Protein AF-A0A536LAT4-F1 (afdb_monomer)

Mean predicted aligned error: 7.84 Å

pLDDT: mean 90.16, std 12.34, range [46.53, 98.38]

Nearest PDB structures (foldseek):
  5vi5-assembly1_D  TM=5.885E-01  e=3.685E+00  Mycolicibacterium smegmatis MC2 155

Secondary structure (DSSP, 8-state):
-------TTSHHHHHHHHHHHHHHHHHHHHHHHHHHHHHHHHHHHHHHHHHHHHHHHHHHHHHHTT-HHHHHHHHHHHHHHHHHHHHHHHHHHHH--

Structure (mmCIF, N/CA/C/O backbone):
data_AF-A0A536LAT4-F1
#
_entry.id   AF-A0A536LAT4-F1
#
loop_
_atom_site.group_PDB
_atom_site.id
_atom_site.type_symbol
_atom_site.label_atom_id
_atom_site.label_alt_id
_atom_site.label_comp_id
_atom_site.label_asym_id
_atom_site.label_entity_id
_atom_site.label_seq_id
_atom_site.pdbx_PDB_ins_code
_atom_site.Cartn_x
_atom_site.Cartn_y
_atom_site.Cartn_z
_atom_site.occupancy
_atom_site.B_iso_or_equiv
_atom_site.auth_seq_id
_atom_site.auth_comp_id
_atom_site.auth_asym_id
_atom_site.auth_atom_id
_atom_site.pdbx_PDB_model_num
ATOM 1 N N . MET A 1 1 ? -31.927 10.428 66.061 1.00 46.88 1 MET A N 1
ATOM 2 C CA . MET A 1 1 ? -30.686 10.241 65.281 1.00 46.88 1 MET A CA 1
ATOM 3 C C . MET A 1 1 ? -30.968 9.153 64.247 1.00 46.88 1 MET A C 1
ATOM 5 O O . MET A 1 1 ? -30.704 7.989 64.506 1.00 46.88 1 MET A O 1
ATOM 9 N N . SER A 1 2 ? -31.649 9.503 63.152 1.00 46.53 2 SER A N 1
ATOM 10 C CA . SER A 1 2 ? -32.059 8.537 62.124 1.00 46.53 2 SER A CA 1
ATOM 11 C C . SER A 1 2 ? -30.900 8.318 61.161 1.00 46.53 2 SER A C 1
ATOM 13 O O . SER A 1 2 ? -30.504 9.232 60.446 1.00 46.53 2 SER A O 1
ATOM 15 N N . THR A 1 3 ? -30.326 7.121 61.187 1.00 58.34 3 THR A N 1
ATOM 16 C CA . THR A 1 3 ? -29.366 6.640 60.194 1.00 58.34 3 THR A CA 1
ATOM 17 C C . THR A 1 3 ? -30.120 6.321 58.910 1.00 58.34 3 THR A C 1
ATOM 19 O O . THR A 1 3 ? -30.674 5.232 58.758 1.00 58.34 3 THR A O 1
ATOM 22 N N . GLU A 1 4 ? -30.187 7.289 58.003 1.00 57.62 4 GLU A N 1
ATOM 23 C CA . GLU A 1 4 ? -30.621 7.049 56.633 1.00 57.62 4 GLU A CA 1
ATOM 24 C C . GLU A 1 4 ? -29.513 6.256 55.930 1.00 57.62 4 GLU A C 1
ATOM 26 O O . GLU A 1 4 ? -28.411 6.752 55.701 1.00 57.62 4 GLU A O 1
ATOM 31 N N . ILE A 1 5 ? -29.770 4.969 55.695 1.00 64.38 5 ILE A N 1
ATOM 32 C CA . ILE A 1 5 ? -28.878 4.093 54.936 1.00 64.38 5 ILE A CA 1
ATOM 33 C C . 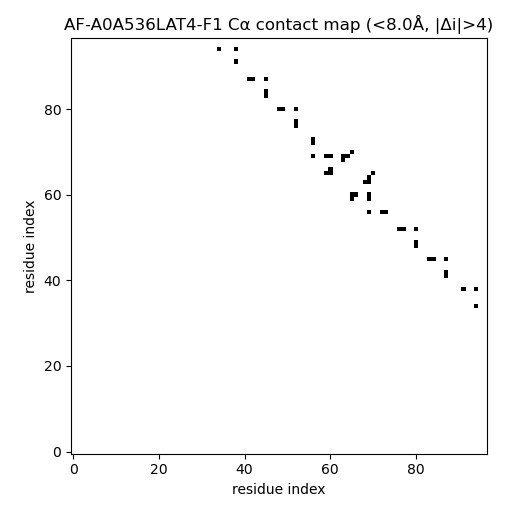ILE A 1 5 ? -29.019 4.512 53.466 1.00 64.38 5 ILE A C 1
ATOM 35 O O . ILE A 1 5 ? -30.123 4.404 52.926 1.00 64.38 5 ILE A O 1
ATOM 39 N N . PRO A 1 6 ? -27.948 4.996 52.807 1.00 65.81 6 PRO A N 1
ATOM 40 C CA . PRO A 1 6 ? -28.016 5.370 51.401 1.00 65.81 6 PRO A CA 1
ATOM 41 C C . PRO A 1 6 ? -28.384 4.137 50.559 1.00 65.81 6 PRO A C 1
ATOM 43 O O . PRO A 1 6 ? -27.996 3.022 50.907 1.00 65.81 6 PRO A O 1
ATOM 46 N N . PRO A 1 7 ? -29.136 4.279 49.458 1.00 60.22 7 PRO A N 1
ATOM 47 C CA . PRO A 1 7 ? -29.544 3.146 48.630 1.00 60.22 7 PRO A CA 1
ATOM 48 C C . PRO A 1 7 ? -28.336 2.527 47.892 1.00 60.22 7 PRO A C 1
ATOM 50 O O . PRO A 1 7 ? -28.049 2.866 46.751 1.00 60.22 7 PRO A O 1
ATOM 53 N N . ILE A 1 8 ? -27.630 1.577 48.521 1.00 61.06 8 ILE A N 1
ATOM 54 C CA . ILE A 1 8 ? -26.349 1.000 48.036 1.00 61.06 8 ILE A CA 1
ATOM 55 C C . ILE A 1 8 ? -26.508 0.027 46.838 1.00 61.06 8 ILE A C 1
ATOM 57 O O . ILE A 1 8 ? -25.550 -0.583 46.378 1.00 61.06 8 ILE A O 1
ATOM 61 N N . GLY A 1 9 ? -27.708 -0.169 46.293 1.00 59.41 9 GLY A N 1
ATOM 62 C CA . GLY A 1 9 ? -27.958 -1.289 45.371 1.00 59.41 9 GLY A CA 1
ATOM 63 C C . GLY A 1 9 ? -27.854 -0.981 43.876 1.00 59.41 9 GLY A C 1
ATOM 64 O O . GLY A 1 9 ? -27.553 -1.875 43.086 1.00 59.41 9 GLY A O 1
ATOM 65 N N . ARG A 1 10 ? -28.154 0.253 43.454 1.00 62.41 10 ARG A N 1
ATOM 66 C CA . ARG A 1 10 ? -28.442 0.542 42.036 1.00 62.41 10 ARG A CA 1
ATOM 67 C C . ARG A 1 10 ? -27.234 1.109 41.286 1.00 62.41 10 ARG A C 1
ATOM 69 O O . ARG A 1 10 ? -26.955 0.660 40.176 1.00 62.41 10 ARG A O 1
ATOM 76 N N . ASP A 1 11 ? -26.472 1.985 41.938 1.00 67.50 11 ASP A N 1
ATOM 77 C CA . ASP A 1 11 ? -25.382 2.738 41.306 1.00 67.50 11 ASP A CA 1
ATOM 78 C C . ASP A 1 11 ? -24.095 1.911 41.155 1.00 67.50 11 ASP A C 1
ATOM 80 O O . ASP A 1 11 ? -23.411 1.991 40.133 1.00 67.50 11 ASP A O 1
ATOM 84 N N . ALA A 1 12 ? -23.802 1.037 42.125 1.00 74.38 12 ALA A N 1
ATOM 85 C CA . ALA A 1 12 ? -22.667 0.112 42.061 1.00 74.38 12 ALA A CA 1
ATOM 86 C C . ALA A 1 12 ? -22.834 -0.921 40.931 1.00 74.38 12 ALA A C 1
ATOM 88 O O . ALA A 1 12 ? -21.892 -1.212 40.193 1.00 74.38 12 ALA A O 1
ATOM 89 N N . GLY A 1 13 ? -24.059 -1.428 40.742 1.00 82.81 13 GLY A N 1
ATOM 90 C CA . GLY A 1 13 ? -24.393 -2.333 39.642 1.00 82.81 1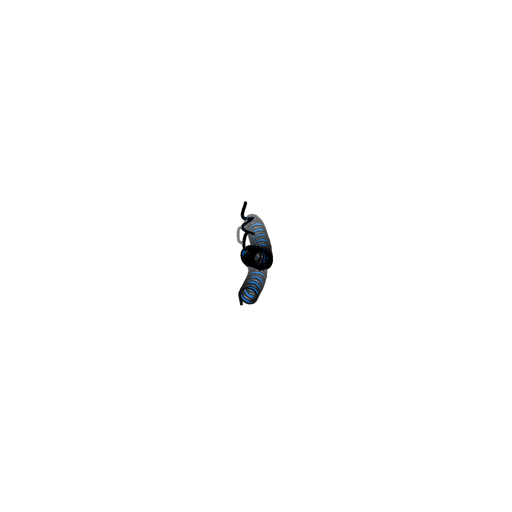3 GLY A CA 1
ATOM 91 C C . GLY A 1 13 ? -24.323 -1.655 38.270 1.00 82.81 13 GLY A C 1
ATOM 92 O O . GLY A 1 13 ? -23.836 -2.261 37.315 1.00 82.81 13 GLY A O 1
ATOM 93 N N . SER A 1 14 ? -24.757 -0.394 38.152 1.00 86.56 14 SER A N 1
AT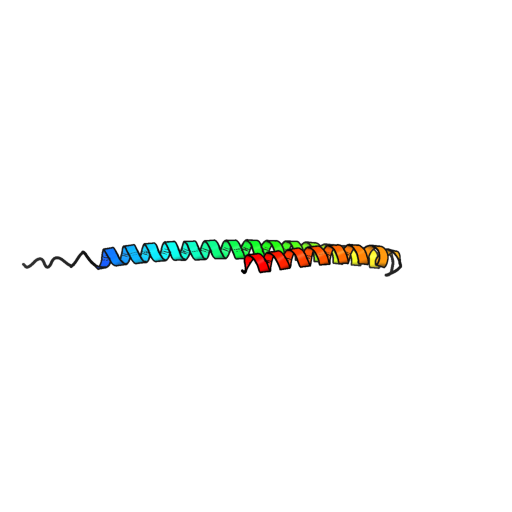OM 94 C CA . SER A 1 14 ? -24.594 0.374 36.910 1.00 86.56 14 SER A CA 1
ATOM 95 C C . SER A 1 14 ? -23.138 0.731 36.621 1.00 86.56 14 SER A C 1
ATOM 97 O O . SER A 1 14 ? -22.720 0.633 35.470 1.00 86.56 14 SER A O 1
ATOM 99 N N . ALA A 1 15 ? -22.351 1.077 37.644 1.00 87.25 15 ALA A N 1
ATOM 100 C CA . ALA A 1 15 ? -20.929 1.378 37.496 1.00 87.25 15 ALA A CA 1
ATOM 101 C C . ALA A 1 15 ? -20.144 0.154 36.998 1.00 87.25 15 ALA A C 1
ATOM 103 O O . ALA A 1 15 ? -19.371 0.268 36.048 1.00 87.25 15 ALA A O 1
ATOM 104 N N . ALA A 1 16 ? -20.413 -1.032 37.555 1.00 89.88 16 ALA A N 1
ATOM 105 C CA . ALA A 1 16 ? -19.796 -2.278 37.099 1.00 89.88 16 ALA A CA 1
ATOM 106 C C . ALA A 1 16 ? -20.157 -2.614 35.637 1.00 89.88 16 ALA A C 1
ATOM 108 O O . ALA A 1 16 ? -19.290 -2.993 34.852 1.00 89.88 16 ALA A O 1
ATOM 109 N N . ARG A 1 17 ? -21.424 -2.425 35.237 1.00 92.38 17 ARG A N 1
ATOM 110 C CA . ARG A 1 17 ? -21.868 -2.628 33.843 1.00 92.38 17 ARG A CA 1
ATOM 111 C C . ARG A 1 17 ? -21.215 -1.642 32.875 1.00 92.38 17 ARG A C 1
ATOM 113 O O . ARG A 1 17 ? -20.803 -2.045 31.793 1.00 92.38 17 ARG A O 1
ATOM 120 N N . LEU A 1 18 ? -21.094 -0.372 33.263 1.00 93.00 18 LEU A N 1
ATOM 121 C CA . LEU A 1 18 ? -20.397 0.653 32.479 1.00 93.00 18 LEU A CA 1
ATOM 122 C C . LEU A 1 18 ? -18.913 0.325 32.310 1.00 93.00 18 LEU A C 1
ATOM 124 O O . LEU A 1 18 ? -18.372 0.504 31.223 1.00 93.00 18 LEU A O 1
ATOM 128 N N . GLN A 1 19 ? -18.266 -0.194 33.353 1.00 94.38 19 GLN A N 1
ATOM 129 C CA . GLN A 1 19 ? -16.877 -0.630 33.278 1.00 94.38 19 GLN A CA 1
ATOM 130 C C . GLN A 1 19 ? -16.706 -1.816 32.322 1.00 94.38 19 GLN A C 1
ATOM 132 O O . GLN A 1 19 ? -15.797 -1.786 31.499 1.00 94.38 19 GLN A O 1
ATOM 137 N N . ILE A 1 20 ? -17.595 -2.814 32.379 1.00 93.00 20 ILE A N 1
ATOM 138 C CA . ILE A 1 20 ? -17.579 -3.948 31.442 1.00 93.00 20 ILE A CA 1
ATOM 139 C C . ILE A 1 20 ? -17.759 -3.456 30.000 1.00 93.00 20 ILE A C 1
ATOM 141 O O . ILE A 1 20 ? -16.935 -3.779 29.149 1.00 93.00 20 ILE A O 1
ATOM 145 N N . LEU A 1 21 ? -18.762 -2.608 29.738 1.00 95.12 21 LEU A N 1
ATOM 146 C CA . LEU A 1 21 ? -18.980 -2.015 28.413 1.00 95.12 21 LEU A CA 1
ATOM 147 C C . LEU A 1 21 ? -17.768 -1.211 27.936 1.00 95.12 21 LEU A C 1
ATOM 149 O O . LEU A 1 21 ? -17.412 -1.278 26.763 1.00 95.12 21 LEU A O 1
ATOM 153 N N . ALA A 1 22 ? -17.117 -0.465 28.830 1.00 95.94 22 ALA A N 1
ATOM 154 C CA . ALA A 1 22 ? -15.893 0.247 28.499 1.00 95.94 22 ALA A CA 1
ATOM 155 C C . ALA A 1 22 ? -14.776 -0.735 28.123 1.00 95.94 22 ALA A C 1
ATOM 157 O O . ALA A 1 22 ? -14.140 -0.552 27.089 1.00 95.94 22 ALA A O 1
ATOM 158 N N . THR A 1 23 ? -14.547 -1.796 28.902 1.00 96.00 23 THR A N 1
ATOM 159 C CA . THR A 1 23 ? -13.530 -2.815 28.593 1.00 96.00 23 THR A CA 1
ATOM 160 C C . THR A 1 23 ? -13.813 -3.520 27.265 1.00 96.00 23 THR A C 1
ATOM 162 O O . THR A 1 23 ? -12.901 -3.660 26.449 1.00 96.00 23 THR A O 1
ATOM 165 N N . GLU A 1 24 ? -15.066 -3.893 26.999 1.00 96.25 24 GLU A N 1
ATOM 166 C CA . GLU A 1 24 ? -15.485 -4.450 25.709 1.00 96.25 24 GLU A CA 1
ATOM 167 C C . GLU A 1 24 ? -15.242 -3.451 24.573 1.00 96.25 24 GLU A C 1
ATOM 169 O O 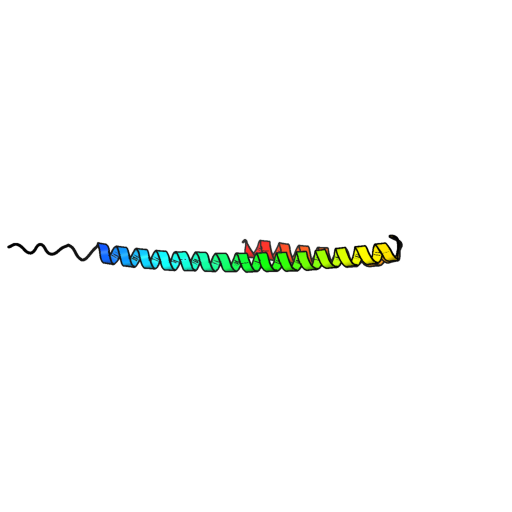. GLU A 1 24 ? -14.643 -3.801 23.556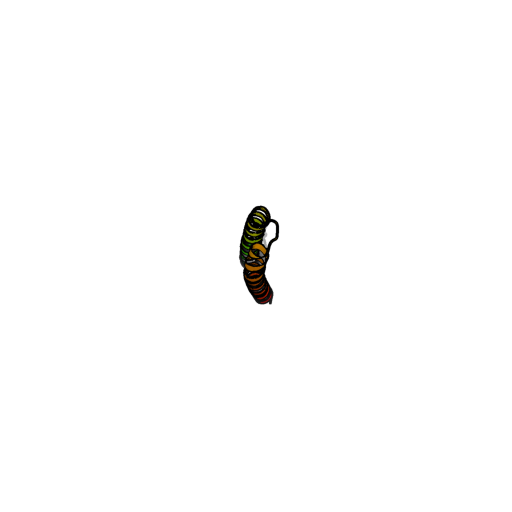 1.00 96.25 24 GLU A O 1
ATOM 174 N N . HIS A 1 25 ? -15.612 -2.184 24.765 1.00 97.31 25 HIS A N 1
ATOM 175 C CA . HIS A 1 25 ? -15.393 -1.131 23.780 1.00 97.31 25 HIS A CA 1
ATOM 176 C C . HIS A 1 25 ? -13.907 -0.952 23.448 1.00 97.31 25 HIS A C 1
ATOM 178 O O . HIS A 1 25 ? -13.535 -0.926 22.273 1.00 97.31 25 HIS A O 1
ATOM 184 N N . TRP A 1 26 ? -13.041 -0.908 24.462 1.00 96.25 26 TRP A N 1
ATOM 185 C CA . TRP A 1 26 ? -11.592 -0.847 24.267 1.00 96.25 26 TRP A CA 1
ATOM 186 C C . TRP A 1 26 ? -11.057 -2.096 23.567 1.00 96.25 26 TRP A C 1
ATOM 188 O O . TRP A 1 26 ? -10.197 -1.975 22.696 1.00 96.25 26 TRP A O 1
ATOM 198 N N . SER A 1 27 ? -11.590 -3.279 23.879 1.00 95.50 27 SER A N 1
ATOM 199 C CA . SER A 1 27 ? -11.192 -4.520 23.204 1.00 95.50 27 SER A CA 1
ATOM 200 C C . SER A 1 27 ? -11.563 -4.519 21.712 1.00 95.50 27 SER A C 1
ATOM 202 O O . SER A 1 27 ? -10.758 -4.929 20.869 1.00 95.50 27 SER A O 1
ATOM 204 N N . LEU A 1 28 ? -12.729 -3.966 21.354 1.00 96.12 28 LEU A N 1
ATOM 205 C CA . LEU A 1 28 ? -13.165 -3.810 19.963 1.00 96.12 28 LEU A CA 1
ATOM 206 C C . LEU A 1 28 ? -12.326 -2.764 19.222 1.00 96.12 28 LEU A C 1
ATOM 208 O O . LEU A 1 28 ? -11.896 -3.009 18.092 1.00 96.12 28 LEU A O 1
ATOM 212 N N . LEU A 1 29 ? -12.051 -1.621 19.859 1.00 96.81 29 LEU A N 1
ATOM 213 C CA . LEU A 1 29 ? -11.162 -0.595 19.308 1.00 96.81 29 LEU A CA 1
ATOM 214 C C . LEU A 1 29 ? -9.754 -1.146 19.062 1.00 96.81 29 LEU A C 1
ATOM 216 O O . LEU A 1 29 ? -9.197 -0.922 17.987 1.00 96.81 29 LEU A O 1
ATOM 220 N N . ALA A 1 30 ? -9.206 -1.906 20.013 1.00 96.19 30 ALA A N 1
ATOM 221 C CA . ALA A 1 30 ? -7.899 -2.540 19.880 1.00 96.19 30 ALA A CA 1
ATOM 222 C C . ALA A 1 30 ? -7.874 -3.531 18.706 1.00 96.19 30 ALA A C 1
ATOM 224 O O . ALA A 1 30 ? -6.979 -3.472 17.863 1.00 96.19 30 ALA A O 1
ATOM 225 N N . THR A 1 31 ? -8.894 -4.385 18.588 1.00 94.56 31 THR A N 1
ATOM 226 C CA . THR A 1 31 ? -9.001 -5.362 17.490 1.00 94.56 31 THR A CA 1
ATOM 227 C C . THR A 1 31 ? -9.090 -4.674 16.122 1.00 94.56 31 THR A C 1
ATOM 229 O O . THR A 1 31 ? -8.414 -5.062 15.163 1.00 94.56 31 THR A O 1
ATOM 232 N N . ARG A 1 32 ? -9.872 -3.593 16.028 1.00 94.44 32 ARG A N 1
ATOM 233 C CA . ARG A 1 32 ? -9.961 -2.771 14.815 1.00 94.44 32 ARG A CA 1
ATOM 234 C C . ARG A 1 32 ? -8.619 -2.107 14.480 1.00 94.44 32 ARG A C 1
ATOM 236 O O . ARG A 1 32 ? -8.217 -2.119 13.319 1.00 94.44 32 ARG A O 1
ATOM 243 N N . ALA A 1 33 ? -7.909 -1.565 15.470 1.00 95.38 33 ALA A N 1
ATOM 244 C CA . ALA A 1 33 ? -6.598 -0.945 15.268 1.00 95.38 33 ALA A CA 1
ATOM 245 C C . ALA A 1 33 ? -5.548 -1.942 14.741 1.00 95.38 33 ALA A C 1
ATOM 247 O O . ALA A 1 33 ? -4.777 -1.595 13.848 1.00 95.38 33 ALA A O 1
ATOM 248 N N . LEU A 1 34 ? -5.556 -3.192 15.219 1.00 95.00 34 LEU A N 1
ATOM 249 C CA . LEU A 1 34 ? -4.676 -4.251 14.703 1.00 95.00 34 LEU A CA 1
ATOM 250 C C . LEU A 1 34 ? -4.917 -4.529 13.214 1.00 95.00 34 LEU A C 1
ATOM 252 O O . LEU A 1 34 ? -3.965 -4.659 12.447 1.00 95.00 34 LEU A O 1
ATOM 256 N N . THR A 1 35 ? -6.182 -4.548 12.793 1.00 92.56 35 THR A N 1
ATOM 257 C CA . THR A 1 35 ? -6.549 -4.756 11.383 1.00 92.56 35 THR A CA 1
ATOM 258 C C . THR A 1 35 ? -6.035 -3.614 10.500 1.00 92.56 35 THR A C 1
ATOM 260 O O . THR A 1 35 ? -5.480 -3.859 9.428 1.00 92.56 35 THR A O 1
ATOM 263 N N . TYR A 1 36 ? -6.152 -2.364 10.964 1.00 94.00 36 TYR A N 1
ATOM 264 C CA . TYR A 1 36 ? -5.601 -1.207 10.253 1.00 94.00 36 TYR A CA 1
ATOM 265 C C . TYR A 1 36 ? -4.074 -1.231 10.176 1.00 94.00 36 TYR A C 1
ATOM 267 O O . TYR A 1 36 ? -3.521 -0.945 9.116 1.00 94.00 36 TYR A O 1
ATOM 275 N N . ASN A 1 37 ? -3.388 -1.598 11.258 1.00 95.31 37 ASN A N 1
ATOM 276 C CA . ASN A 1 37 ? -1.927 -1.693 11.258 1.00 95.31 37 ASN A CA 1
ATOM 277 C C . ASN A 1 37 ? -1.422 -2.739 10.260 1.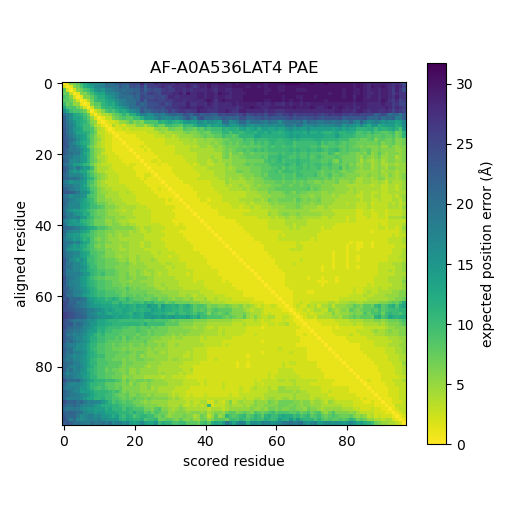00 95.31 37 ASN A C 1
ATOM 279 O O . ASN A 1 37 ? -0.471 -2.478 9.524 1.00 95.31 37 ASN A O 1
ATOM 283 N N . GLU A 1 38 ? -2.087 -3.890 10.182 1.00 93.81 38 GLU A N 1
ATOM 284 C CA . GLU A 1 38 ? -1.759 -4.936 9.213 1.00 93.81 38 GLU A CA 1
ATOM 285 C C . GLU A 1 38 ? -1.955 -4.452 7.766 1.00 93.81 38 GLU A C 1
ATOM 287 O O . GLU A 1 38 ? -1.101 -4.661 6.900 1.00 93.81 38 GLU A O 1
ATOM 292 N N . ALA A 1 39 ? -3.064 -3.754 7.503 1.00 94.12 39 ALA A N 1
ATOM 293 C CA . ALA A 1 39 ? -3.347 -3.153 6.205 1.00 94.12 39 ALA A CA 1
ATOM 294 C C . ALA A 1 39 ? -2.283 -2.113 5.809 1.00 94.12 39 ALA A C 1
ATOM 296 O O . ALA A 1 39 ? -1.732 -2.181 4.708 1.00 94.12 39 ALA A O 1
ATOM 297 N N . LEU A 1 40 ? -1.955 -1.187 6.714 1.00 95.69 40 LEU A N 1
ATOM 298 C CA . LEU A 1 40 ? -0.948 -0.152 6.478 1.00 95.69 40 LEU A CA 1
ATOM 299 C C . LEU A 1 40 ? 0.442 -0.752 6.260 1.00 95.69 40 LEU A C 1
ATOM 301 O O . LEU A 1 40 ? 1.125 -0.349 5.324 1.00 95.69 40 LEU A O 1
ATOM 305 N N . SER A 1 41 ? 0.832 -1.758 7.047 1.00 96.44 41 SER A N 1
ATOM 306 C CA . SER A 1 41 ? 2.114 -2.452 6.880 1.00 96.44 41 SER A CA 1
ATOM 307 C C . SER A 1 41 ? 2.260 -3.047 5.475 1.00 96.44 41 SER A C 1
ATOM 309 O O . SER A 1 41 ? 3.275 -2.839 4.807 1.00 96.44 41 SER A O 1
ATOM 311 N N . ARG A 1 42 ? 1.212 -3.709 4.968 1.00 94.88 42 ARG A N 1
ATOM 312 C CA . ARG A 1 42 ? 1.200 -4.281 3.610 1.00 94.88 42 ARG A CA 1
ATOM 313 C C . ARG A 1 42 ? 1.312 -3.213 2.526 1.00 94.88 42 ARG A C 1
ATOM 315 O O . ARG A 1 42 ? 2.066 -3.399 1.571 1.00 94.88 42 ARG A O 1
ATOM 322 N N . VAL A 1 43 ? 0.606 -2.092 2.686 1.00 96.88 43 VAL A N 1
ATOM 323 C CA . VAL A 1 43 ? 0.719 -0.942 1.774 1.00 96.88 43 VAL A CA 1
ATOM 324 C C . VAL A 1 43 ? 2.141 -0.386 1.787 1.00 96.88 43 VAL A C 1
ATOM 326 O O . VAL A 1 43 ? 2.712 -0.173 0.720 1.00 96.88 43 VAL A O 1
ATOM 329 N N . THR A 1 44 ? 2.742 -0.201 2.964 1.00 97.50 44 THR A N 1
ATOM 330 C CA . THR A 1 44 ? 4.122 0.282 3.086 1.00 97.50 44 THR A CA 1
ATOM 331 C C . THR A 1 44 ? 5.102 -0.649 2.381 1.00 97.50 44 THR A C 1
ATOM 333 O O . THR A 1 44 ? 5.916 -0.169 1.598 1.00 97.50 44 THR A O 1
ATOM 336 N N . ILE A 1 45 ? 4.989 -1.967 2.578 1.00 96.62 45 ILE A N 1
ATOM 337 C CA . ILE A 1 45 ? 5.839 -2.955 1.895 1.00 96.62 45 ILE A CA 1
ATOM 338 C C . ILE A 1 45 ? 5.703 -2.833 0.371 1.00 96.62 45 ILE A C 1
ATOM 340 O O . ILE A 1 45 ? 6.715 -2.780 -0.329 1.00 96.62 45 ILE A O 1
ATOM 344 N N . PHE A 1 46 ? 4.477 -2.737 -0.152 1.00 97.38 46 PHE A N 1
ATOM 345 C CA . PHE A 1 46 ? 4.254 -2.539 -1.586 1.00 97.38 46 PHE A CA 1
ATOM 346 C C . PHE A 1 46 ? 4.900 -1.244 -2.099 1.00 97.38 46 PHE A C 1
ATOM 348 O O . PHE A 1 46 ? 5.605 -1.274 -3.108 1.00 97.38 46 PHE A O 1
ATOM 355 N N . LEU A 1 47 ? 4.715 -0.123 -1.396 1.00 97.81 47 LEU A N 1
ATOM 356 C CA . LEU A 1 47 ? 5.309 1.161 -1.777 1.00 97.81 47 LEU A CA 1
ATOM 357 C C . LEU A 1 47 ? 6.842 1.129 -1.725 1.00 97.81 47 LEU A C 1
ATOM 359 O O . LEU A 1 47 ? 7.489 1.724 -2.587 1.00 97.81 47 LEU A O 1
ATOM 363 N N . SER A 1 48 ? 7.436 0.404 -0.775 1.00 98.19 48 SER A N 1
ATOM 364 C CA . SER A 1 48 ? 8.885 0.184 -0.727 1.00 98.19 48 SER A CA 1
ATOM 365 C C . SER A 1 48 ? 9.385 -0.616 -1.932 1.00 98.19 48 SER A C 1
ATOM 367 O O . SER A 1 48 ? 10.384 -0.229 -2.537 1.00 98.19 48 SER A O 1
ATOM 369 N N . ILE A 1 49 ? 8.680 -1.686 -2.321 1.00 97.75 49 ILE A N 1
ATOM 370 C CA . ILE A 1 49 ? 9.014 -2.483 -3.514 1.00 97.75 49 ILE A CA 1
ATOM 371 C C . ILE A 1 49 ? 8.891 -1.630 -4.782 1.00 97.75 49 ILE A C 1
ATOM 373 O O . ILE A 1 49 ? 9.817 -1.606 -5.591 1.00 97.75 49 ILE A O 1
ATOM 377 N N . LEU A 1 50 ? 7.781 -0.901 -4.940 1.00 98.00 50 LEU A N 1
ATOM 378 C CA . LEU A 1 50 ? 7.550 0.002 -6.070 1.00 98.00 50 LEU A CA 1
ATOM 379 C C . LEU A 1 50 ? 8.656 1.060 -6.163 1.00 98.00 50 LEU A C 1
ATOM 381 O O . LEU A 1 50 ? 9.222 1.261 -7.234 1.00 98.00 50 LEU A O 1
ATOM 385 N N . SER A 1 51 ? 8.995 1.698 -5.043 1.00 98.38 51 SER A N 1
ATOM 386 C CA . SER A 1 51 ? 10.071 2.689 -4.981 1.00 98.38 51 SER A CA 1
ATOM 387 C C . SER A 1 51 ? 11.414 2.085 -5.400 1.00 98.38 51 SER A C 1
ATOM 389 O O . SER A 1 51 ? 12.072 2.610 -6.297 1.00 98.38 51 SER A O 1
ATOM 391 N N . GLY A 1 52 ? 11.789 0.932 -4.837 1.00 98.12 52 GLY A N 1
ATOM 392 C CA . GLY A 1 52 ? 13.022 0.232 -5.203 1.00 98.12 52 GLY A CA 1
ATOM 393 C C . GLY A 1 52 ? 13.077 -0.151 -6.684 1.00 98.12 52 GLY A C 1
ATOM 394 O O . GLY A 1 52 ? 14.108 0.042 -7.328 1.00 98.12 52 GLY A O 1
ATOM 395 N N . ALA A 1 53 ? 11.962 -0.622 -7.248 1.00 97.81 53 ALA A N 1
ATOM 396 C CA . ALA A 1 53 ? 11.862 -0.940 -8.669 1.00 97.81 53 ALA A CA 1
ATOM 397 C C . ALA A 1 53 ? 12.059 0.305 -9.547 1.00 97.81 53 ALA A C 1
ATOM 399 O O . ALA A 1 53 ? 12.831 0.256 -10.502 1.00 97.81 53 ALA A O 1
ATOM 400 N N . LEU A 1 54 ? 11.423 1.432 -9.210 1.00 97.62 54 LEU A N 1
ATOM 401 C CA . LEU A 1 54 ? 11.590 2.687 -9.950 1.00 97.62 54 LEU A CA 1
ATOM 402 C C . LEU A 1 54 ? 13.022 3.224 -9.859 1.00 97.62 54 LEU A C 1
ATOM 404 O O . LEU A 1 54 ? 13.568 3.659 -10.870 1.00 97.62 54 LEU A O 1
ATOM 408 N N . ILE A 1 55 ? 13.650 3.145 -8.683 1.00 98.12 55 ILE A N 1
ATOM 409 C CA . ILE A 1 55 ? 15.055 3.531 -8.498 1.00 98.12 55 ILE A CA 1
ATOM 410 C C . ILE A 1 55 ? 15.963 2.652 -9.368 1.00 98.12 55 ILE A C 1
ATOM 412 O O . ILE A 1 55 ? 16.797 3.175 -10.104 1.00 98.12 55 ILE A O 1
ATOM 416 N N . ALA A 1 56 ? 15.778 1.330 -9.346 1.00 97.50 56 ALA A N 1
ATOM 417 C CA . ALA A 1 56 ? 16.552 0.410 -10.178 1.00 97.50 56 ALA A CA 1
ATOM 418 C C . ALA A 1 56 ? 16.371 0.702 -11.678 1.00 97.50 56 ALA A C 1
ATOM 420 O O . ALA A 1 56 ? 17.352 0.762 -12.418 1.00 97.50 56 ALA A O 1
ATOM 421 N N . LEU A 1 57 ? 15.136 0.953 -12.124 1.00 97.38 57 LEU A N 1
ATOM 422 C CA . LEU A 1 57 ? 14.856 1.325 -13.512 1.00 97.38 57 LEU A CA 1
ATOM 423 C C . LEU A 1 57 ? 15.486 2.667 -13.894 1.00 97.38 57 LEU A C 1
ATOM 425 O O . LEU A 1 57 ? 16.004 2.786 -15.001 1.00 97.38 57 LEU A O 1
ATOM 429 N N . ALA A 1 58 ? 15.507 3.650 -12.994 1.00 97.00 58 ALA A N 1
ATOM 430 C CA . ALA A 1 58 ? 16.179 4.926 -13.229 1.00 97.00 58 ALA A CA 1
ATOM 431 C C . ALA A 1 58 ? 17.702 4.764 -13.380 1.00 97.00 58 ALA A C 1
ATOM 433 O O . ALA A 1 58 ? 18.317 5.465 -14.184 1.00 97.00 58 ALA A O 1
ATOM 434 N N . LEU A 1 59 ? 18.324 3.838 -12.641 1.00 97.19 59 LEU A N 1
ATOM 435 C CA . LEU A 1 59 ? 19.749 3.519 -12.795 1.00 97.19 59 LEU A CA 1
ATOM 436 C C . LEU A 1 59 ? 20.033 2.832 -14.136 1.00 97.19 59 LEU A C 1
ATOM 438 O O . LEU A 1 59 ? 20.969 3.211 -14.838 1.00 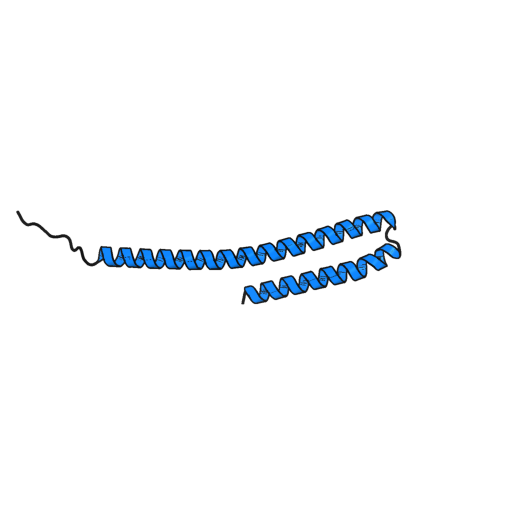97.19 59 LEU A O 1
ATOM 442 N N . VAL A 1 60 ? 19.197 1.868 -14.527 1.00 96.44 60 VAL A N 1
ATOM 443 C CA . VAL A 1 60 ? 19.303 1.200 -15.835 1.00 96.44 60 VAL A CA 1
ATOM 444 C C . VAL A 1 60 ? 19.105 2.199 -16.976 1.00 96.44 60 VAL A C 1
ATOM 446 O O . VAL A 1 60 ? 19.867 2.187 -17.939 1.00 96.44 60 VAL A O 1
ATOM 449 N N . ALA A 1 61 ? 18.125 3.097 -16.856 1.00 96.12 61 ALA A N 1
ATOM 450 C CA . ALA A 1 61 ? 17.861 4.134 -17.847 1.00 96.12 61 ALA A CA 1
ATOM 451 C C . ALA A 1 61 ? 19.054 5.079 -18.039 1.00 96.12 61 ALA A C 1
ATOM 453 O O . ALA A 1 61 ? 19.345 5.454 -19.170 1.00 96.12 61 ALA A O 1
ATOM 454 N N . GLN A 1 62 ? 19.757 5.435 -16.959 1.00 96.12 62 GLN A N 1
ATOM 455 C CA . GLN A 1 62 ? 20.976 6.247 -17.032 1.00 96.12 62 GLN A CA 1
ATOM 456 C C . GLN A 1 62 ? 22.125 5.512 -17.731 1.00 96.12 62 GLN A C 1
ATOM 458 O O . GLN A 1 62 ? 22.866 6.132 -18.486 1.00 96.12 62 GLN A O 1
ATOM 463 N N . ALA A 1 63 ? 22.270 4.203 -17.514 1.00 94.50 63 ALA A N 1
ATOM 464 C CA . ALA A 1 63 ? 23.319 3.413 -18.158 1.00 94.50 63 ALA A CA 1
ATOM 465 C C . ALA A 1 63 ? 23.051 3.204 -19.660 1.00 94.50 63 ALA A C 1
ATOM 467 O O . ALA A 1 63 ? 23.939 3.398 -20.488 1.00 94.50 63 ALA A O 1
ATOM 468 N N . ASP A 1 64 ? 21.817 2.843 -20.014 1.00 94.69 64 ASP A N 1
ATOM 469 C CA . ASP A 1 64 ? 21.426 2.463 -21.379 1.00 94.69 64 ASP A CA 1
ATOM 470 C C . ASP A 1 64 ? 20.832 3.625 -22.195 1.00 94.69 64 ASP A C 1
ATOM 472 O O . ASP A 1 64 ? 20.480 3.453 -23.356 1.00 94.69 64 ASP A O 1
ATOM 476 N N . HIS A 1 65 ? 20.689 4.814 -21.600 1.00 93.19 65 HIS A N 1
ATOM 477 C CA . HIS A 1 65 ? 20.091 6.001 -22.227 1.00 93.19 65 HIS A CA 1
ATOM 478 C C . HIS A 1 65 ? 18.690 5.725 -22.806 1.00 93.19 65 HIS A C 1
ATOM 480 O O . HIS A 1 65 ? 18.354 6.171 -23.901 1.00 93.19 65 HIS A O 1
ATOM 486 N N . PHE A 1 66 ? 17.871 4.976 -22.057 1.00 90.50 66 PHE A N 1
ATOM 487 C CA . PHE A 1 66 ? 16.545 4.493 -22.485 1.00 90.50 66 PHE A CA 1
ATOM 488 C C . PHE A 1 66 ? 16.558 3.619 -23.754 1.00 90.50 66 PHE A C 1
ATOM 490 O O . PHE A 1 66 ? 15.585 3.591 -24.510 1.00 90.50 66 PHE A O 1
ATOM 497 N N . GLY A 1 67 ? 17.647 2.890 -23.986 1.00 92.38 67 GLY A N 1
ATOM 498 C CA . GLY A 1 67 ? 17.781 1.950 -25.088 1.00 92.38 67 GLY A CA 1
ATOM 499 C C . GLY A 1 67 ? 16.973 0.644 -24.941 1.00 92.38 67 GLY A C 1
ATOM 500 O O . GLY A 1 67 ? 16.085 0.497 -24.090 1.00 92.38 67 GLY A O 1
ATOM 501 N N . PRO A 1 68 ? 17.256 -0.348 -25.805 1.00 94.56 68 PRO A N 1
ATOM 502 C CA . PRO A 1 68 ? 16.542 -1.625 -25.829 1.00 94.56 68 PRO A CA 1
ATOM 503 C C . PRO A 1 68 ? 16.691 -2.456 -24.547 1.00 94.56 68 PRO A C 1
ATOM 505 O O . PRO A 1 68 ? 15.782 -3.222 -24.203 1.00 94.56 68 PRO A O 1
ATOM 508 N N . ILE A 1 69 ? 17.816 -2.325 -23.833 1.00 92.50 69 ILE A N 1
ATOM 509 C CA . ILE A 1 69 ? 18.073 -3.069 -22.592 1.00 92.50 69 ILE A CA 1
ATOM 510 C C . ILE A 1 69 ? 17.170 -2.524 -21.488 1.00 92.50 69 ILE A C 1
ATOM 512 O O . ILE A 1 69 ? 16.548 -3.307 -20.766 1.00 92.50 69 ILE A O 1
ATOM 516 N N . PHE A 1 70 ? 17.018 -1.198 -21.410 1.00 94.25 70 PHE A N 1
ATOM 517 C CA . PHE A 1 70 ? 16.072 -0.567 -20.494 1.00 94.25 70 PHE A CA 1
ATOM 518 C C . PHE A 1 70 ? 14.654 -1.110 -20.690 1.00 94.25 70 PHE A C 1
ATOM 520 O O . PHE A 1 70 ? 14.050 -1.572 -19.726 1.00 94.25 70 PHE A O 1
ATOM 527 N N . ILE A 1 71 ? 14.139 -1.122 -21.924 1.00 95.19 71 ILE A N 1
ATOM 528 C CA . ILE A 1 71 ? 12.775 -1.603 -22.211 1.00 95.19 71 ILE A CA 1
ATOM 529 C C . ILE A 1 71 ? 12.621 -3.083 -21.833 1.00 95.19 71 ILE A C 1
ATOM 531 O O . ILE A 1 71 ? 11.628 -3.466 -21.207 1.00 95.19 71 ILE A O 1
ATOM 535 N N . SER A 1 72 ? 13.624 -3.900 -22.161 1.00 96.31 72 SER A N 1
ATOM 536 C CA . SER A 1 72 ? 13.628 -5.340 -21.872 1.00 96.31 72 SER A CA 1
ATOM 537 C C . SER A 1 72 ? 13.581 -5.649 -20.373 1.00 96.31 72 SER A C 1
ATOM 539 O O . SER A 1 72 ? 13.029 -6.674 -19.982 1.00 96.31 72 SER A O 1
ATOM 541 N N . ILE A 1 73 ? 14.118 -4.763 -19.529 1.00 95.81 73 ILE A N 1
ATOM 542 C CA . ILE A 1 73 ? 14.074 -4.881 -18.063 1.00 95.81 73 ILE A CA 1
ATOM 543 C C . ILE A 1 73 ? 12.813 -4.217 -17.490 1.00 95.81 73 ILE A C 1
ATOM 545 O O . ILE A 1 73 ? 12.177 -4.761 -16.586 1.00 95.81 73 ILE A O 1
ATOM 549 N N . ALA A 1 74 ? 12.424 -3.057 -18.020 1.00 96.69 74 ALA A N 1
ATOM 550 C CA . ALA A 1 74 ? 11.305 -2.266 -17.526 1.00 96.69 74 ALA A CA 1
ATOM 551 C C . ALA A 1 74 ? 9.976 -3.011 -17.630 1.00 96.69 74 ALA A C 1
ATOM 553 O O . ALA A 1 74 ? 9.224 -3.040 -16.659 1.00 96.69 74 ALA A O 1
ATOM 554 N N . ILE A 1 75 ? 9.697 -3.652 -18.766 1.00 97.25 75 ILE A N 1
ATOM 555 C CA . ILE A 1 75 ? 8.432 -4.366 -18.979 1.00 97.25 75 ILE A CA 1
ATOM 556 C C . ILE A 1 75 ? 8.210 -5.479 -17.935 1.00 97.25 75 ILE A C 1
ATOM 558 O O . ILE A 1 75 ? 7.205 -5.411 -17.224 1.00 97.25 75 ILE A O 1
ATOM 562 N N . PRO A 1 76 ? 9.099 -6.483 -17.776 1.00 97.69 76 PRO A N 1
ATOM 563 C CA . PRO A 1 76 ? 8.882 -7.542 -16.792 1.00 97.69 76 PRO A CA 1
ATOM 564 C C . PRO A 1 76 ? 8.889 -7.011 -15.355 1.00 97.69 76 PRO A C 1
ATOM 566 O O . PRO A 1 76 ? 8.066 -7.443 -14.549 1.00 97.69 76 PRO A O 1
ATOM 569 N N . MET A 1 77 ? 9.751 -6.038 -15.036 1.00 97.31 77 MET A N 1
ATOM 570 C CA . MET A 1 77 ? 9.779 -5.408 -13.712 1.00 97.31 77 MET A CA 1
ATOM 571 C C . MET A 1 77 ? 8.430 -4.755 -13.379 1.00 97.31 77 MET A C 1
ATOM 573 O O . MET A 1 77 ? 7.863 -5.005 -12.315 1.00 97.31 77 MET A O 1
ATOM 577 N N . LEU A 1 78 ? 7.882 -3.953 -14.297 1.00 97.06 78 LEU A N 1
ATOM 578 C CA . LEU A 1 78 ? 6.596 -3.283 -14.108 1.00 97.06 78 LEU A CA 1
ATOM 579 C C . LEU A 1 78 ? 5.436 -4.280 -14.030 1.00 97.06 78 LEU A C 1
ATOM 581 O O . LEU A 1 78 ? 4.523 -4.065 -13.237 1.00 97.06 78 LEU A O 1
ATOM 585 N N . LEU A 1 79 ? 5.479 -5.386 -14.779 1.00 97.62 79 LEU A N 1
ATOM 586 C CA . LEU A 1 79 ? 4.480 -6.454 -14.665 1.00 97.62 79 LEU A CA 1
ATOM 587 C C . LEU A 1 79 ? 4.497 -7.116 -13.283 1.00 97.62 79 LEU A C 1
ATOM 589 O O . LEU A 1 79 ? 3.436 -7.353 -12.704 1.00 97.62 79 LEU A O 1
ATOM 593 N N . ILE A 1 80 ? 5.682 -7.373 -12.726 1.00 97.69 80 ILE A N 1
ATOM 594 C CA . ILE A 1 80 ? 5.817 -7.932 -11.374 1.00 97.69 80 ILE A CA 1
ATOM 595 C C . ILE A 1 80 ? 5.272 -6.944 -10.340 1.00 97.69 80 ILE A C 1
ATOM 597 O O . ILE A 1 80 ? 4.467 -7.322 -9.490 1.00 97.69 80 ILE A O 1
ATOM 601 N N . VAL A 1 81 ? 5.654 -5.669 -10.431 1.00 97.50 81 VAL A N 1
ATOM 602 C CA . VAL A 1 81 ? 5.169 -4.627 -9.513 1.00 97.50 81 VAL A CA 1
ATOM 603 C C . VAL A 1 81 ? 3.650 -4.461 -9.615 1.00 97.50 81 VAL A C 1
ATOM 605 O O . VAL A 1 81 ? 2.977 -4.383 -8.589 1.00 97.50 81 VAL A O 1
ATOM 608 N N . MET A 1 82 ? 3.095 -4.481 -10.830 1.00 97.31 82 MET A N 1
ATOM 609 C CA . MET A 1 82 ? 1.650 -4.466 -11.071 1.00 97.31 82 MET A CA 1
ATOM 610 C C . MET A 1 82 ? 0.965 -5.651 -10.383 1.00 97.31 82 MET A C 1
ATOM 612 O O . MET A 1 82 ? -0.020 -5.465 -9.669 1.00 97.31 82 MET A O 1
ATOM 616 N N . PHE A 1 83 ? 1.498 -6.864 -10.549 1.00 97.62 83 PHE A N 1
ATOM 617 C CA . PHE A 1 83 ? 0.963 -8.065 -9.909 1.00 97.62 83 PHE A CA 1
ATOM 618 C C . PHE A 1 83 ? 0.977 -7.952 -8.377 1.00 97.62 83 PHE A C 1
ATOM 620 O O . PHE A 1 83 ? -0.043 -8.189 -7.723 1.00 97.62 83 PHE A O 1
ATOM 627 N N . VAL A 1 84 ? 2.094 -7.515 -7.789 1.00 96.56 84 VAL A N 1
ATOM 628 C CA . VAL A 1 84 ? 2.193 -7.280 -6.338 1.00 96.56 84 VAL A CA 1
ATOM 629 C C . VAL A 1 84 ? 1.185 -6.214 -5.885 1.00 96.56 84 VAL A C 1
ATOM 631 O O . VAL A 1 84 ? 0.523 -6.388 -4.860 1.00 96.56 84 VAL A O 1
ATOM 634 N N . GLY A 1 85 ? 0.990 -5.149 -6.664 1.00 95.69 85 GLY A N 1
ATOM 635 C CA . GLY A 1 85 ? -0.023 -4.128 -6.389 1.00 95.69 85 GLY A CA 1
ATOM 636 C C . GLY A 1 85 ? -1.443 -4.698 -6.365 1.00 95.69 85 GLY A C 1
ATOM 637 O O . GLY A 1 85 ? -2.172 -4.493 -5.393 1.00 95.69 85 GLY A O 1
ATOM 638 N N . ILE A 1 86 ? -1.815 -5.487 -7.377 1.00 96.69 86 ILE A N 1
ATOM 639 C CA . ILE A 1 86 ? -3.132 -6.141 -7.459 1.00 96.69 86 ILE A CA 1
ATOM 640 C C . ILE A 1 86 ? -3.354 -7.069 -6.261 1.00 96.69 86 ILE A C 1
ATOM 642 O O . ILE A 1 86 ? -4.404 -7.005 -5.618 1.00 96.69 86 ILE A O 1
ATOM 646 N N . THR A 1 87 ? -2.371 -7.907 -5.919 1.00 95.31 87 THR A N 1
ATOM 647 C CA . THR A 1 87 ? -2.490 -8.815 -4.765 1.00 95.31 87 THR A CA 1
ATOM 648 C C . THR A 1 87 ? -2.657 -8.044 -3.454 1.00 95.31 87 THR A C 1
ATOM 650 O O . THR A 1 87 ? -3.517 -8.398 -2.643 1.00 95.31 87 THR A O 1
ATOM 653 N N . THR A 1 88 ? -1.930 -6.938 -3.279 1.00 94.31 88 THR A N 1
ATOM 654 C CA . THR A 1 88 ? -2.043 -6.062 -2.104 1.00 94.31 88 THR A CA 1
ATOM 655 C C . THR A 1 88 ? -3.441 -5.453 -1.997 1.00 94.31 88 THR A C 1
ATOM 657 O O . THR A 1 88 ? -4.085 -5.581 -0.954 1.00 94.31 88 THR A O 1
ATOM 660 N N . VAL A 1 89 ? -3.956 -4.868 -3.084 1.00 92.88 89 VAL A N 1
ATOM 661 C CA . VAL A 1 89 ? -5.309 -4.286 -3.125 1.00 92.88 89 VAL A CA 1
ATOM 662 C C . VAL A 1 89 ? -6.374 -5.348 -2.872 1.00 92.88 89 VAL A C 1
ATOM 664 O O . VAL A 1 89 ? -7.244 -5.142 -2.031 1.00 92.88 89 VAL A O 1
ATOM 667 N N . SER A 1 90 ? -6.278 -6.512 -3.519 1.00 92.38 90 SER A N 1
ATOM 668 C CA . SER A 1 90 ? -7.248 -7.598 -3.332 1.00 92.38 90 SER A CA 1
ATOM 669 C C . SER A 1 90 ? -7.340 -8.042 -1.870 1.00 92.38 90 SER A C 1
ATOM 671 O O . SER A 1 90 ? -8.433 -8.270 -1.348 1.00 92.38 90 SER A O 1
ATOM 673 N N . ARG A 1 91 ? -6.196 -8.097 -1.173 1.00 89.56 91 ARG A N 1
ATOM 674 C CA . ARG A 1 91 ? -6.140 -8.475 0.236 1.00 89.56 91 ARG A CA 1
ATOM 675 C C . ARG A 1 91 ? -6.729 -7.388 1.127 1.00 89.56 91 ARG A C 1
ATOM 677 O O . ARG A 1 91 ? -7.460 -7.721 2.051 1.00 89.56 91 ARG A O 1
ATOM 684 N N . LEU A 1 92 ? -6.463 -6.117 0.834 1.00 91.44 92 LEU A N 1
ATOM 685 C CA . LEU A 1 92 ? -7.053 -4.985 1.553 1.00 91.44 92 LEU A CA 1
ATOM 686 C C . LEU A 1 92 ? -8.57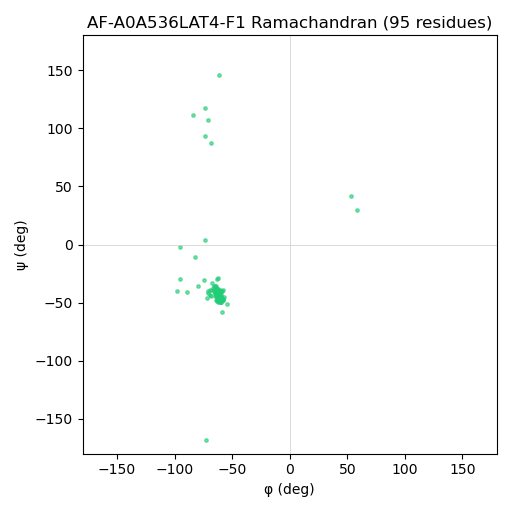7 -4.962 1.411 1.00 91.44 92 LEU A C 1
ATOM 688 O O . LEU A 1 92 ? -9.282 -4.817 2.406 1.00 91.44 92 LEU A O 1
ATOM 692 N N . THR A 1 93 ? -9.094 -5.173 0.199 1.00 89.38 93 THR A N 1
ATOM 693 C CA . THR A 1 93 ? -10.539 -5.264 -0.039 1.00 89.38 93 THR A CA 1
ATOM 694 C C . THR A 1 93 ? -11.157 -6.454 0.693 1.00 89.38 93 THR A C 1
ATOM 696 O O . THR A 1 93 ? -12.248 -6.320 1.237 1.00 89.38 93 THR A O 1
ATOM 699 N N . ALA A 1 94 ? -10.459 -7.593 0.758 1.00 85.62 94 ALA A N 1
ATOM 700 C CA . ALA A 1 94 ? -10.905 -8.751 1.529 1.00 85.62 94 ALA A CA 1
ATOM 701 C C . ALA A 1 94 ? -10.887 -8.510 3.051 1.0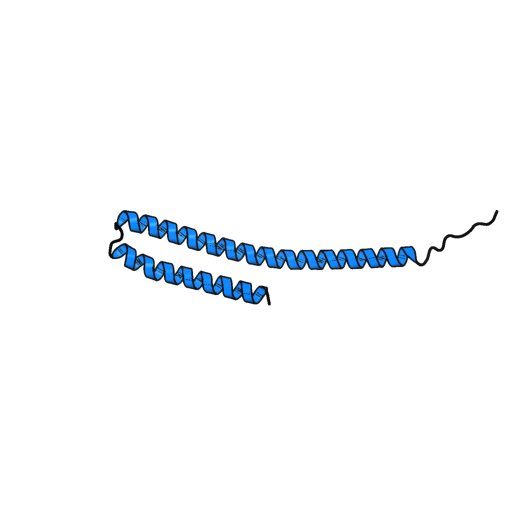0 85.62 94 ALA A C 1
ATOM 703 O O . ALA A 1 94 ? -11.735 -9.057 3.739 1.00 85.62 94 ALA A O 1
ATOM 704 N N . LEU A 1 95 ? -9.952 -7.704 3.573 1.00 83.81 95 LEU A N 1
ATOM 705 C CA . LEU A 1 95 ? -9.904 -7.322 4.995 1.00 83.81 95 LEU A CA 1
ATOM 706 C C . LEU A 1 95 ? -10.980 -6.297 5.376 1.00 83.81 95 LEU A C 1
ATOM 708 O O . LEU A 1 95 ? -11.395 -6.247 6.528 1.00 83.81 95 LEU A O 1
ATOM 712 N N . ASN A 1 96 ? -11.375 -5.441 4.433 1.00 79.44 96 ASN A N 1
ATOM 713 C CA . ASN A 1 96 ? -12.382 -4.405 4.657 1.00 79.44 96 ASN A CA 1
ATOM 714 C C . ASN A 1 96 ? -13.827 -4.925 4.549 1.00 79.44 96 ASN A C 1
ATOM 716 O O . ASN A 1 96 ? -14.764 -4.186 4.845 1.00 79.44 96 ASN A O 1
ATOM 720 N N . ARG A 1 97 ? -14.012 -6.156 4.069 1.00 65.62 97 ARG A N 1
ATOM 721 C CA . ARG A 1 97 ? -15.320 -6.795 3.928 1.00 65.62 97 ARG A CA 1
ATOM 722 C C . ARG A 1 97 ? -15.663 -7.598 5.173 1.00 65.62 97 ARG A C 1
ATOM 724 O O . ARG A 1 97 ? -16.847 -7.538 5.563 1.00 65.62 97 ARG A O 1
#

Sequence (97 aa):
MSTEIPPIGRDAGSAARLQILATEHWSLLATRALTYNEALSRVTIFLSILSGALIALALVAQADHFGPIFISIAIPMLLIVMFVGITTVSRLTALNR

Foldseek 3Di:
DDPPDPPPPDVVVVVVVVVVVVVVVVVVVVVVVVLVVVLVVLVVVLVVLVVVLVVVLVVVCVVQVPDPVSVVSNVVSVVVSVVSVVVSVVVNVVSVD

Radius of gyration: 28.43 Å; Cα contacts (8 Å, |Δi|>4): 25; chains: 1; bounding box: 55×19×91 Å

Solvent-accessible surface area (backbone atoms only — not comparable to full-atom values): 5475 Å² total; per-residue (Å²): 138,82,84,78,75,74,83,77,70,60,63,60,54,50,51,53,51,51,50,50,51,48,52,53,49,51,52,51,52,50,54,52,49,53,55,50,51,54,48,50,51,53,52,50,54,49,52,52,51,48,51,51,50,53,52,52,48,54,53,42,27,67,76,47,70,66,35,74,65,30,53,67,50,45,55,60,52,51,51,52,48,48,50,53,50,51,54,52,50,55,51,49,55,62,72,75,105